Protein AF-A0A953KV12-F1 (afdb_monomer_lite)

Secondary structure (DSSP, 8-state):
-----GGGSPP------HHHHHHHHHHHHHTT--HHHHHHHHHHHHHHHHHHHHHHHTT-

Radius of gyration: 15.19 Å; chains: 1; bounding box: 43×29×35 Å

Structure (mmCIF, N/CA/C/O backbone):
data_AF-A0A953KV12-F1
#
_entry.id   AF-A0A953KV12-F1
#
loop_
_atom_site.group_PDB
_atom_site.id
_atom_site.type_symbol
_atom_site.label_atom_id
_atom_site.label_alt_id
_atom_site.label_comp_id
_atom_site.label_asym_id
_atom_site.label_entity_id
_atom_site.label_seq_id
_atom_site.pdbx_PDB_ins_code
_atom_site.Cartn_x
_atom_site.Cartn_y
_atom_site.Cartn_z
_atom_site.occupancy
_atom_site.B_iso_or_equiv
_atom_site.auth_seq_id
_atom_site.auth_comp_id
_atom_site.auth_asym_id
_atom_site.auth_atom_id
_atom_site.pdbx_PDB_model_num
ATOM 1 N N . MET A 1 1 ? 7.319 -12.767 21.142 1.00 41.78 1 MET A N 1
ATOM 2 C CA . MET A 1 1 ? 6.960 -11.720 20.162 1.00 41.78 1 MET A CA 1
ATOM 3 C C . MET A 1 1 ? 7.417 -12.207 18.796 1.00 41.78 1 MET A C 1
ATOM 5 O O . MET A 1 1 ? 8.618 -12.312 18.593 1.00 41.78 1 MET A O 1
ATOM 9 N N . ASN A 1 2 ? 6.501 -12.598 17.905 1.00 52.72 2 ASN A N 1
ATOM 10 C CA . ASN A 1 2 ? 6.881 -12.989 16.543 1.00 52.72 2 ASN A CA 1
ATOM 11 C C . ASN A 1 2 ? 7.155 -11.722 15.730 1.00 52.72 2 ASN A C 1
ATOM 13 O O . ASN A 1 2 ? 6.233 -11.100 15.209 1.00 52.72 2 ASN A O 1
ATOM 17 N N . THR A 1 3 ? 8.419 -11.317 15.660 1.00 61.62 3 THR A N 1
ATOM 18 C CA . THR A 1 3 ? 8.857 -10.207 14.812 1.00 61.62 3 THR A CA 1
ATOM 19 C C . THR A 1 3 ? 8.883 -10.691 13.365 1.00 61.62 3 THR A C 1
ATOM 21 O O . THR A 1 3 ? 9.874 -11.273 12.931 1.00 61.62 3 THR A O 1
ATOM 24 N N . THR A 1 4 ? 7.787 -10.497 12.628 1.00 77.94 4 THR A N 1
ATOM 25 C CA . THR A 1 4 ? 7.739 -10.808 11.191 1.00 77.94 4 THR A CA 1
ATOM 26 C C . THR A 1 4 ? 8.747 -9.934 10.454 1.00 77.94 4 THR A C 1
ATOM 28 O O . THR A 1 4 ? 8.678 -8.703 10.538 1.00 77.94 4 THR A O 1
ATOM 31 N N . LYS A 1 5 ? 9.687 -10.551 9.747 1.00 83.75 5 LYS A N 1
ATOM 32 C CA . LYS A 1 5 ? 10.719 -9.871 8.961 1.00 83.75 5 LYS A CA 1
ATOM 33 C C . LYS A 1 5 ? 10.228 -9.681 7.530 1.00 83.75 5 LYS A C 1
ATOM 35 O O . LYS A 1 5 ? 9.393 -10.432 7.044 1.00 83.75 5 LYS A O 1
ATOM 40 N N . GLN A 1 6 ? 10.795 -8.709 6.812 1.00 78.06 6 GLN A N 1
ATOM 41 C CA . GLN A 1 6 ? 10.500 -8.513 5.383 1.00 78.06 6 GLN A CA 1
ATOM 42 C C . GLN A 1 6 ? 10.735 -9.789 4.551 1.00 78.06 6 GLN A C 1
ATOM 44 O O . GLN A 1 6 ? 10.020 -10.016 3.583 1.00 78.06 6 GLN A O 1
ATOM 49 N N . ALA A 1 7 ? 11.691 -10.632 4.965 1.00 85.38 7 ALA A N 1
ATOM 50 C CA . ALA A 1 7 ? 11.997 -11.920 4.340 1.00 85.38 7 ALA A CA 1
ATOM 51 C C . ALA A 1 7 ? 10.853 -12.950 4.424 1.00 85.38 7 ALA A C 1
ATOM 53 O O . ALA A 1 7 ? 10.839 -13.890 3.637 1.00 85.38 7 ALA A O 1
ATOM 54 N N . ASP A 1 8 ? 9.892 -12.758 5.331 1.00 90.38 8 ASP A N 1
ATOM 55 C CA . ASP A 1 8 ? 8.741 -13.652 5.495 1.00 90.38 8 ASP A CA 1
ATOM 56 C C . ASP A 1 8 ? 7.621 -13.352 4.475 1.00 90.38 8 ASP A C 1
ATOM 58 O O . ASP A 1 8 ? 6.625 -14.073 4.409 1.00 90.38 8 ASP A O 1
ATOM 62 N N . TYR A 1 9 ? 7.755 -12.280 3.682 1.00 89.38 9 TYR A N 1
ATOM 63 C CA . TYR A 1 9 ? 6.752 -11.841 2.711 1.00 89.38 9 TYR A CA 1
ATOM 64 C C . TYR A 1 9 ? 7.145 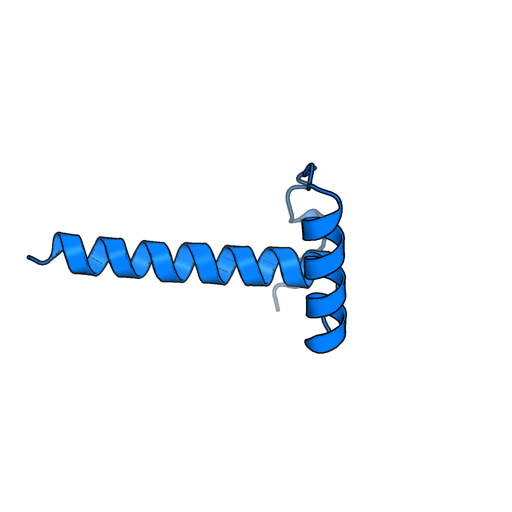-12.203 1.274 1.00 89.38 9 TYR A C 1
ATOM 66 O O . TYR A 1 9 ? 8.298 -12.080 0.862 1.00 89.38 9 TYR A O 1
ATOM 74 N N . VAL A 1 10 ? 6.149 -12.576 0.464 1.00 93.81 10 VAL A N 1
ATOM 75 C CA . VAL A 1 10 ? 6.334 -12.841 -0.970 1.00 93.81 10 VAL A CA 1
ATOM 76 C C . VAL A 1 10 ? 6.374 -11.523 -1.745 1.00 93.81 10 VAL A C 1
ATOM 78 O O . VAL A 1 10 ? 5.406 -10.758 -1.760 1.00 93.81 10 VAL A O 1
ATOM 81 N N . ARG A 1 11 ? 7.486 -11.262 -2.440 1.00 92.31 11 ARG A N 1
ATOM 82 C CA . ARG A 1 11 ? 7.619 -10.087 -3.308 1.00 92.31 11 ARG A CA 1
ATOM 83 C C . ARG A 1 11 ? 6.738 -10.247 -4.546 1.00 92.31 11 ARG A C 1
ATOM 85 O O . ARG A 1 11 ? 6.953 -11.144 -5.352 1.00 92.31 11 ARG A O 1
ATOM 92 N N . THR A 1 12 ? 5.795 -9.328 -4.722 1.00 93.31 12 THR A N 1
ATOM 93 C CA . THR A 1 12 ? 4.894 -9.299 -5.880 1.00 93.31 12 THR A CA 1
ATOM 94 C C . THR A 1 12 ? 5.162 -8.044 -6.701 1.00 93.31 12 THR A C 1
ATOM 96 O O . THR A 1 12 ? 5.088 -6.934 -6.177 1.00 93.31 12 THR A O 1
ATOM 99 N N . ALA A 1 13 ? 5.497 -8.207 -7.981 1.00 94.00 13 ALA A N 1
ATOM 100 C CA . ALA A 1 13 ? 5.650 -7.086 -8.903 1.00 94.00 13 ALA A CA 1
ATOM 101 C C . ALA A 1 13 ? 4.293 -6.752 -9.536 1.00 94.00 13 ALA A C 1
ATOM 103 O O . ALA A 1 13 ? 3.666 -7.615 -10.146 1.00 94.00 13 ALA A O 1
ATOM 104 N N . LEU A 1 14 ? 3.854 -5.500 -9.405 1.00 94.12 14 LEU A N 1
ATOM 105 C CA . LEU A 1 14 ? 2.582 -5.020 -9.941 1.00 94.12 14 LEU A CA 1
ATOM 106 C C . LEU A 1 14 ? 2.832 -3.934 -10.989 1.00 94.12 14 LEU A C 1
ATOM 108 O O . LEU A 1 14 ? 3.658 -3.047 -10.781 1.00 94.12 14 LEU A O 1
ATOM 112 N N . ARG A 1 15 ? 2.103 -3.991 -12.107 1.00 97.19 15 ARG A N 1
ATOM 113 C CA . ARG A 1 15 ? 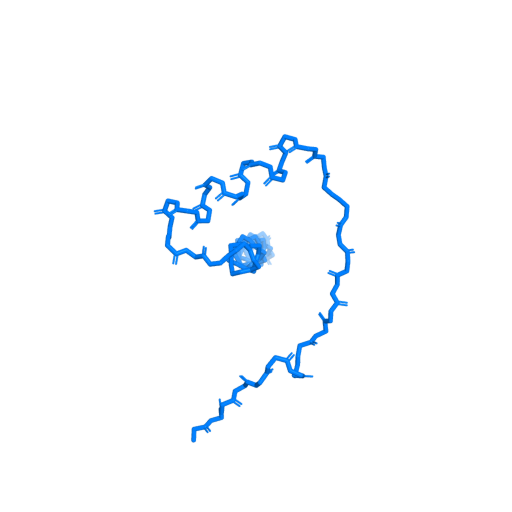2.038 -2.887 -13.071 1.00 97.19 15 ARG A CA 1
ATOM 114 C C . ARG A 1 15 ? 0.767 -2.096 -12.809 1.00 97.19 15 ARG A C 1
ATOM 116 O O . ARG A 1 15 ? -0.321 -2.661 -12.844 1.00 97.19 15 ARG A O 1
ATOM 123 N N . LEU A 1 16 ? 0.926 -0.808 -12.539 1.00 95.69 16 LEU A N 1
ATOM 124 C CA . LEU A 1 16 ? -0.170 0.116 -12.283 1.00 95.69 16 LEU A CA 1
ATOM 125 C C . LEU A 1 16 ? -0.214 1.169 -13.392 1.00 95.69 16 LEU A C 1
ATOM 127 O O . LEU A 1 16 ? 0.853 1.621 -13.819 1.00 95.69 16 LEU A O 1
ATOM 131 N N . PRO A 1 17 ? -1.410 1.593 -13.830 1.00 98.25 17 PRO A N 1
ATOM 132 C CA . PRO A 1 17 ? -1.550 2.822 -14.595 1.00 98.25 17 PRO A CA 1
ATOM 133 C C . PRO A 1 17 ? -0.931 4.017 -13.840 1.00 98.25 17 PRO A C 1
ATOM 135 O O . PRO A 1 17 ? -1.006 4.047 -12.603 1.00 98.25 17 PRO A O 1
ATOM 138 N N . PRO A 1 18 ? -0.311 4.993 -14.531 1.00 98.00 18 PRO A N 1
ATOM 139 C CA . PRO A 1 18 ? 0.379 6.113 -13.883 1.00 98.00 18 PRO A CA 1
ATOM 140 C C . PRO A 1 18 ? -0.504 6.917 -12.921 1.00 98.00 18 PRO A C 1
ATOM 142 O O . PRO A 1 18 ? -0.065 7.289 -11.831 1.00 98.00 18 PRO A O 1
ATOM 145 N N . GLU A 1 19 ? -1.758 7.149 -13.297 1.00 98.00 19 GLU A N 1
ATOM 146 C CA . GLU A 1 19 ? -2.743 7.869 -12.496 1.00 98.00 19 GLU A CA 1
ATOM 147 C C . GLU A 1 19 ? -3.070 7.129 -11.196 1.00 98.00 19 GLU A C 1
ATOM 149 O O . GLU A 1 19 ? -3.126 7.742 -10.129 1.00 98.00 19 GLU A O 1
ATOM 154 N N . LEU A 1 20 ? -3.184 5.800 -11.258 1.00 97.69 20 LEU A N 1
ATOM 155 C CA . LEU A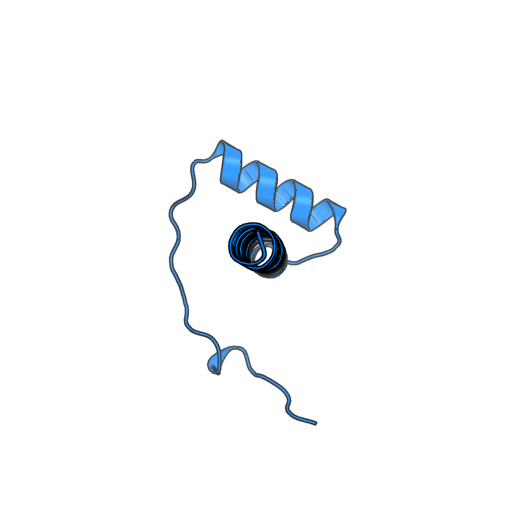 1 20 ? -3.444 4.977 -10.083 1.00 97.69 20 LEU A CA 1
ATOM 156 C C . LEU A 1 20 ? -2.217 4.920 -9.169 1.00 97.69 20 LEU A C 1
ATOM 158 O O . LEU A 1 20 ? -2.350 5.042 -7.954 1.00 97.69 20 LEU A O 1
ATOM 162 N N . HIS A 1 21 ? -1.016 4.789 -9.737 1.00 98.00 21 HIS A N 1
ATOM 163 C CA . HIS A 1 21 ? 0.226 4.835 -8.965 1.00 98.00 21 HIS A CA 1
ATOM 164 C C . HIS A 1 21 ? 0.353 6.152 -8.183 1.00 98.00 21 HIS A C 1
ATOM 166 O O . HIS A 1 21 ? 0.671 6.140 -6.992 1.00 98.00 21 HIS A O 1
ATOM 172 N N . LYS A 1 22 ? 0.061 7.284 -8.837 1.00 98.25 22 LYS A N 1
ATOM 173 C CA . LYS A 1 22 ? 0.066 8.608 -8.206 1.00 98.25 22 LYS A CA 1
ATOM 174 C C . LYS A 1 22 ? -0.964 8.703 -7.077 1.00 98.25 22 LYS A C 1
ATOM 176 O O . LYS A 1 22 ? -0.598 9.085 -5.970 1.00 98.25 22 LYS A O 1
ATOM 181 N N . ALA A 1 23 ? -2.207 8.294 -7.327 1.00 98.00 23 ALA A N 1
ATOM 182 C CA . ALA A 1 23 ? -3.269 8.343 -6.321 1.00 98.00 23 ALA A CA 1
ATOM 183 C C . ALA A 1 23 ? -2.934 7.505 -5.072 1.00 98.00 23 ALA A C 1
ATOM 185 O O . ALA A 1 23 ? -3.158 7.946 -3.946 1.00 98.00 23 ALA A O 1
ATOM 186 N N . VAL A 1 24 ? -2.339 6.318 -5.248 1.00 97.44 24 VAL A N 1
ATOM 187 C CA . VAL A 1 24 ? -1.911 5.476 -4.116 1.00 97.44 24 VAL A CA 1
ATOM 188 C C . VAL A 1 24 ? -0.788 6.145 -3.318 1.00 97.44 24 VAL A C 1
ATOM 190 O O . VAL A 1 24 ? -0.777 6.045 -2.092 1.00 97.44 24 VAL A O 1
ATOM 193 N N . HIS A 1 25 ? 0.134 6.849 -3.979 1.00 97.88 25 HIS A N 1
ATOM 194 C CA . HIS A 1 25 ? 1.176 7.618 -3.295 1.00 97.88 25 HIS A CA 1
ATOM 195 C C . HIS A 1 25 ? 0.605 8.761 -2.459 1.00 97.88 25 HIS A C 1
ATOM 197 O O . HIS A 1 25 ? 0.999 8.917 -1.306 1.00 97.88 25 HIS A O 1
ATOM 203 N N . GLU A 1 26 ? -0.322 9.532 -3.021 1.00 98.25 26 GLU A N 1
ATOM 204 C CA . GLU A 1 26 ? -0.959 10.649 -2.319 1.00 98.25 26 GLU A CA 1
ATOM 205 C C . GLU A 1 26 ? -1.721 10.163 -1.080 1.00 98.25 26 GLU A C 1
ATOM 207 O O . GLU A 1 26 ? -1.532 10.717 0.004 1.00 98.25 26 GLU A O 1
ATOM 212 N N . LEU A 1 27 ? -2.492 9.075 -1.203 1.00 98.12 27 LEU A N 1
ATOM 213 C CA . LEU A 1 27 ? -3.164 8.449 -0.058 1.00 98.12 27 LEU A CA 1
ATOM 214 C C . LEU A 1 27 ? -2.170 7.942 0.991 1.00 98.12 27 LEU A C 1
ATOM 216 O O . LEU A 1 27 ? -2.387 8.130 2.184 1.00 98.12 27 LEU A O 1
ATOM 220 N N . ALA A 1 28 ? -1.066 7.322 0.566 1.00 98.19 28 ALA A N 1
ATOM 221 C CA . ALA A 1 28 ? -0.040 6.852 1.492 1.00 98.19 28 ALA A CA 1
ATOM 222 C C . ALA A 1 28 ? 0.550 8.013 2.310 1.00 98.19 28 ALA A C 1
ATOM 224 O O . ALA A 1 28 ? 0.721 7.878 3.519 1.00 98.19 28 ALA A O 1
ATOM 225 N N . THR A 1 29 ? 0.805 9.164 1.677 1.00 97.88 29 THR A N 1
ATOM 226 C CA . THR A 1 29 ? 1.260 10.377 2.371 1.00 97.88 29 THR A CA 1
ATOM 227 C C . THR A 1 29 ? 0.211 10.904 3.348 1.00 97.88 29 THR A C 1
ATOM 229 O O . THR A 1 29 ? 0.561 11.228 4.478 1.00 97.88 29 THR A O 1
ATOM 232 N N . GLN A 1 30 ? -1.059 10.967 2.942 1.00 97.88 30 GLN A N 1
ATOM 233 C CA . GLN A 1 30 ? -2.152 11.459 3.790 1.00 97.88 30 GLN A CA 1
ATOM 234 C C . GLN A 1 30 ? -2.400 10.573 5.016 1.00 97.88 30 GLN A C 1
ATOM 236 O O . GLN A 1 30 ? -2.729 11.082 6.081 1.00 97.88 30 GLN A O 1
ATOM 241 N N . GLU A 1 31 ? -2.242 9.257 4.872 1.00 97.31 31 GLU A N 1
ATOM 242 C CA . GLU A 1 31 ? -2.484 8.282 5.940 1.00 97.31 31 GLU A CA 1
ATOM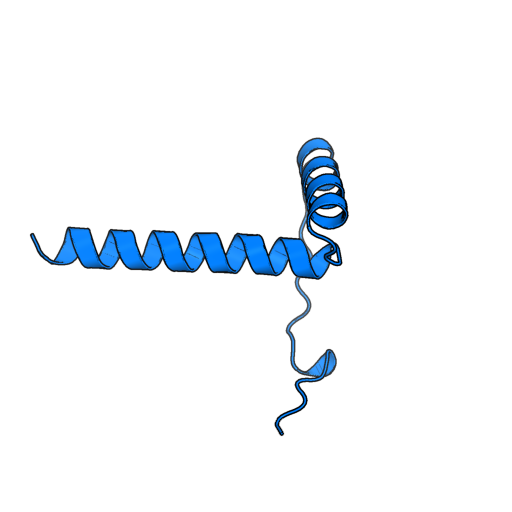 243 C C . GLU A 1 31 ? -1.210 7.890 6.710 1.00 97.31 31 GLU A C 1
ATOM 245 O O . GLU A 1 31 ? -1.227 6.920 7.471 1.00 97.31 31 GLU A O 1
ATOM 250 N N . GLU A 1 32 ? -0.103 8.611 6.497 1.00 97.06 32 GLU A N 1
ATOM 251 C CA . GLU A 1 32 ? 1.199 8.378 7.143 1.00 97.06 32 GLU A CA 1
ATOM 252 C C . GLU A 1 32 ? 1.712 6.931 6.975 1.00 97.06 32 GLU A C 1
ATOM 254 O O . GLU A 1 32 ? 2.313 6.330 7.870 1.00 97.06 32 GLU A O 1
ATOM 259 N N . ARG A 1 33 ? 1.485 6.344 5.793 1.00 96.12 33 ARG A N 1
ATOM 260 C CA . ARG A 1 33 ? 1.931 4.988 5.440 1.00 96.12 33 ARG A CA 1
ATOM 261 C C . ARG A 1 33 ? 3.045 5.011 4.406 1.00 96.12 33 ARG A C 1
ATOM 263 O O . ARG A 1 33 ? 3.161 5.896 3.565 1.00 96.12 33 ARG A O 1
ATOM 270 N N . THR A 1 34 ? 3.844 3.945 4.399 1.00 97.31 34 THR A N 1
ATOM 271 C CA . THR A 1 34 ? 4.685 3.647 3.233 1.00 97.31 34 THR A CA 1
ATOM 272 C C . THR A 1 34 ? 3.804 3.256 2.048 1.00 97.31 34 THR A C 1
ATOM 274 O O . THR A 1 34 ? 2.709 2.724 2.232 1.00 97.31 34 THR A O 1
ATOM 277 N N . PHE A 1 35 ? 4.300 3.434 0.822 1.00 96.31 35 PHE A N 1
ATOM 278 C CA . PHE A 1 35 ? 3.564 3.047 -0.387 1.00 96.31 35 PHE A CA 1
ATOM 279 C C . PHE A 1 35 ? 3.117 1.573 -0.363 1.00 96.31 35 PHE A C 1
ATOM 281 O O . PHE A 1 35 ? 1.950 1.261 -0.588 1.00 96.31 35 PHE A O 1
ATOM 288 N N . ASN A 1 36 ? 4.021 0.658 0.012 1.00 95.44 36 ASN A N 1
ATOM 289 C CA . ASN A 1 36 ? 3.683 -0.759 0.177 1.00 95.44 36 ASN A CA 1
ATOM 290 C C . ASN A 1 36 ? 2.658 -0.981 1.302 1.00 95.44 36 ASN A C 1
ATOM 292 O O . ASN A 1 36 ? 1.747 -1.792 1.155 1.00 95.44 36 ASN A O 1
ATOM 296 N N . GLY A 1 37 ? 2.777 -0.244 2.411 1.00 96.00 37 GLY A N 1
ATOM 297 C CA . GLY A 1 37 ? 1.804 -0.278 3.503 1.00 96.00 37 GLY A CA 1
ATOM 298 C C . GLY A 1 37 ? 0.400 0.117 3.046 1.00 96.00 37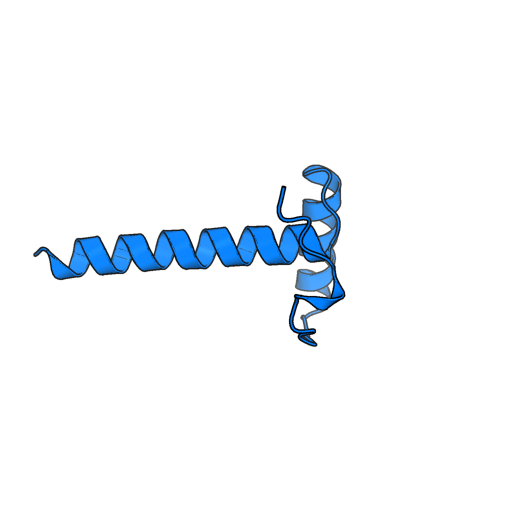 GLY A C 1
ATOM 299 O O . GLY A 1 37 ? -0.564 -0.555 3.412 1.00 96.00 37 GLY A O 1
ATOM 300 N N . GLN A 1 38 ? 0.287 1.136 2.191 1.00 97.75 38 GLN A N 1
ATOM 301 C CA . GLN A 1 38 ? -0.994 1.551 1.622 1.00 97.75 38 GLN A CA 1
ATOM 302 C C . GLN A 1 38 ? -1.585 0.486 0.693 1.00 97.75 38 GLN A C 1
ATOM 304 O O . GLN A 1 38 ? -2.762 0.160 0.821 1.00 97.75 38 GLN A O 1
ATOM 309 N N . ILE A 1 39 ? -0.776 -0.121 -0.185 1.00 96.75 39 ILE A N 1
ATOM 310 C CA . ILE A 1 39 ? -1.233 -1.228 -1.045 1.00 96.75 39 ILE A CA 1
ATOM 311 C C . ILE A 1 39 ? -1.794 -2.373 -0.192 1.00 96.75 39 ILE A C 1
ATOM 313 O O . ILE A 1 39 ? -2.892 -2.868 -0.453 1.00 96.75 39 ILE A O 1
ATOM 317 N N . VAL A 1 40 ? -1.069 -2.775 0.854 1.00 95.81 40 VAL A N 1
ATOM 318 C CA . VAL A 1 40 ? -1.510 -3.840 1.765 1.00 95.81 40 VAL A CA 1
ATOM 319 C C . VAL A 1 40 ? -2.806 -3.457 2.486 1.00 95.81 40 VAL A C 1
ATOM 321 O O . VAL A 1 40 ? -3.691 -4.305 2.612 1.00 95.81 40 VAL A O 1
ATOM 324 N N . ALA A 1 41 ? -2.947 -2.207 2.937 1.00 96.50 41 ALA A N 1
ATOM 325 C CA . ALA A 1 41 ? -4.164 -1.723 3.589 1.00 96.50 41 ALA A CA 1
ATOM 326 C C . ALA A 1 41 ? -5.382 -1.810 2.653 1.00 96.50 41 ALA A C 1
ATOM 328 O O . ALA A 1 41 ? -6.390 -2.417 3.026 1.00 96.50 41 ALA A O 1
ATOM 329 N N . CYS A 1 42 ? -5.255 -1.318 1.415 1.00 95.06 42 CYS A N 1
ATOM 330 C CA . CYS A 1 42 ? -6.303 -1.403 0.396 1.00 95.06 42 CYS A CA 1
ATOM 331 C C . CYS A 1 42 ? -6.706 -2.857 0.106 1.00 95.06 42 CYS A C 1
ATOM 333 O O . CYS A 1 42 ? -7.894 -3.180 0.066 1.00 95.06 42 CYS A O 1
ATOM 335 N N . LEU A 1 43 ? -5.731 -3.761 -0.061 1.00 95.31 43 LEU A N 1
ATOM 336 C CA . LEU A 1 43 ? -6.003 -5.180 -0.321 1.00 95.31 43 LEU A CA 1
ATOM 337 C C . LEU A 1 43 ? -6.711 -5.856 0.858 1.00 95.31 43 LEU A C 1
ATOM 339 O O . LEU A 1 43 ? -7.660 -6.610 0.650 1.00 95.31 43 LEU A O 1
ATOM 343 N N . ARG A 1 44 ? -6.293 -5.566 2.095 1.00 95.81 44 ARG A N 1
ATOM 344 C CA . ARG A 1 44 ? -6.949 -6.092 3.303 1.00 95.81 44 ARG A CA 1
ATOM 345 C C . ARG A 1 44 ? -8.395 -5.625 3.400 1.00 95.81 44 ARG A C 1
ATOM 347 O O . ARG A 1 44 ? -9.269 -6.455 3.639 1.00 95.81 44 ARG A O 1
ATOM 354 N N . GLN A 1 45 ? -8.647 -4.335 3.180 1.00 94.88 45 GLN A N 1
ATOM 355 C CA . GLN A 1 45 ? -10.002 -3.781 3.159 1.00 94.88 45 GLN A CA 1
ATOM 356 C C . GLN A 1 45 ? -10.850 -4.447 2.072 1.00 94.88 45 GLN A C 1
ATOM 358 O O . GLN A 1 45 ? -11.941 -4.928 2.359 1.00 94.88 45 GLN A O 1
ATOM 363 N N . LEU A 1 46 ? -10.328 -4.565 0.847 1.00 94.75 46 LEU A N 1
ATOM 364 C CA . LEU A 1 46 ? -11.034 -5.206 -0.263 1.00 94.75 46 LEU A CA 1
ATOM 365 C C . LEU A 1 46 ? -11.411 -6.662 0.048 1.00 94.75 46 LEU A C 1
ATOM 367 O O . LEU A 1 46 ? -12.551 -7.065 -0.189 1.00 94.75 46 LEU A O 1
ATOM 371 N N . VAL A 1 47 ? -10.467 -7.451 0.571 1.00 94.06 47 VAL A N 1
ATOM 372 C CA . VAL A 1 47 ? -10.694 -8.863 0.916 1.00 94.06 47 VAL A CA 1
ATOM 373 C C . VAL A 1 47 ? -11.697 -8.988 2.060 1.00 94.06 47 VAL A C 1
ATOM 375 O O . VAL A 1 47 ? -12.605 -9.815 1.968 1.00 94.06 47 VAL A O 1
ATOM 378 N N . ALA A 1 48 ? -11.581 -8.161 3.103 1.00 89.81 48 ALA A N 1
ATOM 379 C CA . ALA A 1 48 ? -12.511 -8.163 4.230 1.00 89.81 48 ALA A CA 1
ATOM 380 C C . ALA A 1 48 ? -13.938 -7.825 3.776 1.00 89.81 48 ALA A C 1
ATOM 382 O O . ALA A 1 48 ? -14.859 -8.605 4.029 1.00 89.81 48 ALA A O 1
ATOM 383 N N . SER A 1 49 ? -14.104 -6.737 3.018 1.00 90.81 49 SER A N 1
ATOM 384 C CA . SER A 1 49 ? -15.404 -6.311 2.493 1.00 90.81 49 SER A CA 1
ATOM 385 C C . SER A 1 49 ? -16.025 -7.364 1.571 1.00 90.81 49 SER A C 1
ATOM 387 O O . SER A 1 49 ? -17.210 -7.667 1.684 1.00 90.81 49 SER A O 1
ATOM 389 N N . ARG A 1 50 ? -15.241 -7.989 0.679 1.00 87.56 50 ARG A N 1
ATOM 390 C CA . ARG A 1 50 ? -15.760 -9.036 -0.224 1.00 87.56 50 ARG A CA 1
ATOM 391 C C . ARG A 1 50 ? -16.098 -10.341 0.498 1.00 87.56 50 ARG A C 1
ATOM 393 O O . ARG A 1 50 ? -17.074 -10.991 0.131 1.00 87.56 50 ARG A O 1
ATOM 400 N N . SER A 1 51 ? -15.333 -10.707 1.525 1.00 77.50 51 SER A N 1
ATOM 401 C CA . SER A 1 51 ? -15.614 -11.894 2.344 1.00 77.50 51 SER A CA 1
ATOM 402 C C . SER A 1 51 ? -16.914 -11.734 3.137 1.00 77.50 51 SER A C 1
ATOM 404 O O . SER A 1 51 ? -17.697 -12.677 3.234 1.00 77.50 51 SER A O 1
ATOM 406 N N . GLN A 1 52 ? -17.179 -10.529 3.653 1.00 65.12 52 GLN A N 1
ATOM 407 C CA . GLN A 1 52 ? -18.420 -10.212 4.367 1.00 65.12 52 GLN A CA 1
ATOM 408 C C . GLN A 1 52 ? -19.644 -10.266 3.444 1.00 65.12 52 GLN A C 1
ATOM 410 O O . GLN A 1 52 ? -20.617 -10.939 3.779 1.00 65.12 52 GLN A O 1
ATOM 415 N N . ILE A 1 53 ? -19.555 -9.678 2.244 1.00 63.00 53 ILE A N 1
ATOM 416 C CA . ILE A 1 53 ? -20.633 -9.729 1.239 1.00 63.00 53 ILE A CA 1
ATOM 417 C C . ILE A 1 53 ? -20.998 -11.178 0.886 1.00 63.00 53 ILE A C 1
ATOM 419 O O . ILE A 1 53 ? -22.175 -11.526 0.802 1.00 63.00 53 ILE A O 1
ATOM 423 N N . HIS A 1 54 ? -20.002 -12.049 0.701 1.00 59.31 54 HIS A N 1
ATOM 424 C CA . HIS A 1 54 ? -20.265 -13.442 0.339 1.00 59.31 54 HIS A CA 1
ATOM 425 C C . HIS A 1 54 ? -20.931 -14.230 1.481 1.00 59.31 54 HIS A C 1
ATOM 427 O O . HIS A 1 54 ? -21.807 -15.055 1.233 1.00 59.31 54 HIS A O 1
ATOM 433 N N . CYS A 1 55 ? -20.579 -13.939 2.737 1.00 59.16 55 CYS A N 1
ATOM 434 C CA . CYS A 1 55 ? -21.206 -14.568 3.900 1.00 59.16 55 CYS A CA 1
ATOM 435 C C . CYS A 1 55 ? -22.659 -14.103 4.121 1.00 59.16 55 CYS A C 1
ATOM 437 O O . CYS A 1 55 ? -23.469 -14.873 4.631 1.00 59.16 55 CYS A O 1
ATOM 439 N N . GLU A 1 56 ? -23.012 -12.872 3.740 1.00 60.06 56 GLU A N 1
ATOM 440 C CA . GLU A 1 56 ? -24.388 -12.358 3.838 1.00 60.06 56 GLU A CA 1
ATOM 441 C C . GLU A 1 56 ? -25.300 -12.864 2.715 1.00 60.06 56 GLU A C 1
ATOM 443 O O . GLU A 1 56 ? -26.466 -13.168 2.967 1.00 60.06 56 GLU A O 1
ATOM 448 N N . LEU A 1 57 ? -24.776 -13.009 1.494 1.00 61.31 57 LEU A N 1
ATOM 449 C CA . LEU A 1 57 ? -25.528 -13.574 0.368 1.00 61.31 57 LEU A CA 1
ATOM 450 C C . LEU A 1 57 ? -25.778 -15.080 0.525 1.00 61.31 57 LEU A C 1
ATOM 452 O O . LEU A 1 57 ? -26.829 -15.556 0.117 1.00 61.31 57 LEU A O 1
ATOM 456 N N . ALA A 1 58 ? -24.856 -15.818 1.150 1.00 58.25 58 ALA A N 1
ATOM 457 C CA . ALA A 1 58 ? -24.993 -17.259 1.384 1.00 58.25 58 ALA A CA 1
ATOM 458 C C . ALA A 1 58 ? -25.959 -17.635 2.532 1.00 58.25 58 ALA A C 1
ATOM 460 O O . ALA A 1 58 ? -26.182 -18.819 2.773 1.00 58.25 58 ALA A O 1
ATOM 461 N N . LYS A 1 59 ? -26.502 -16.654 3.270 1.00 57.84 59 LYS A N 1
ATOM 462 C CA . LYS A 1 59 ? -27.437 -16.853 4.401 1.00 57.84 59 LYS A CA 1
ATOM 463 C C . LYS A 1 59 ? -28.912 -16.601 4.045 1.00 57.84 59 LYS A C 1
ATOM 465 O O . LYS A 1 59 ? -29.750 -16.642 4.944 1.00 57.84 59 LYS A O 1
ATOM 470 N N . ARG A 1 60 ? -29.218 -16.286 2.786 1.00 48.91 60 ARG A N 1
ATOM 471 C CA . ARG A 1 60 ? -30.579 -16.080 2.267 1.00 48.91 60 ARG A CA 1
ATOM 472 C C . ARG A 1 60 ? -30.999 -17.269 1.421 1.00 48.91 60 ARG A C 1
ATOM 474 O O . ARG A 1 60 ? -32.204 -17.586 1.465 1.00 48.91 60 ARG A O 1
#

Sequence (60 aa):
MNTTKQADYVRTALRLPPELHKAVHELATQEERTFNGQIVACLRQLVASRSQ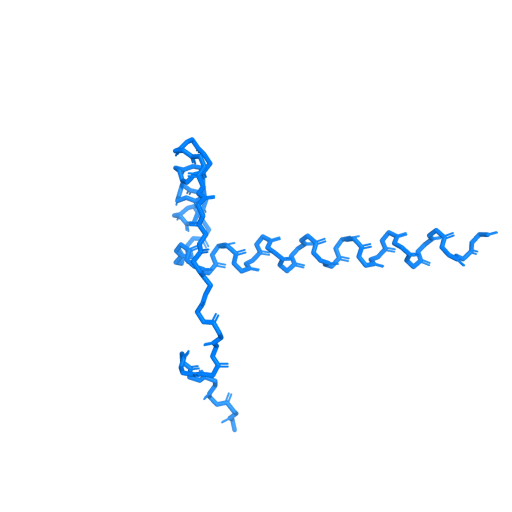IHCELAKR

Foldseek 3Di:
DPPDDPVNDDDDDDDDDPVVLVVLVVVCVVVVHDSVRSVVVVVVVVVVVVVVVVVVVVVD

pLDDT: mean 86.74, std 15.68, range [41.78, 98.25]